Protein AF-A0A7X1FSA9-F1 (afdb_monomer_lite)

Organism: NCBI:txid1778672

Structure (mmCIF, N/CA/C/O backbone):
data_AF-A0A7X1FSA9-F1
#
_entry.id   AF-A0A7X1FSA9-F1
#
loop_
_atom_site.group_PDB
_atom_site.id
_atom_site.type_symbol
_atom_site.label_atom_id
_atom_site.label_alt_id
_atom_site.label_comp_id
_atom_site.label_asym_id
_atom_site.label_entity_id
_atom_site.label_seq_id
_atom_site.pdbx_PDB_ins_code
_atom_site.Cartn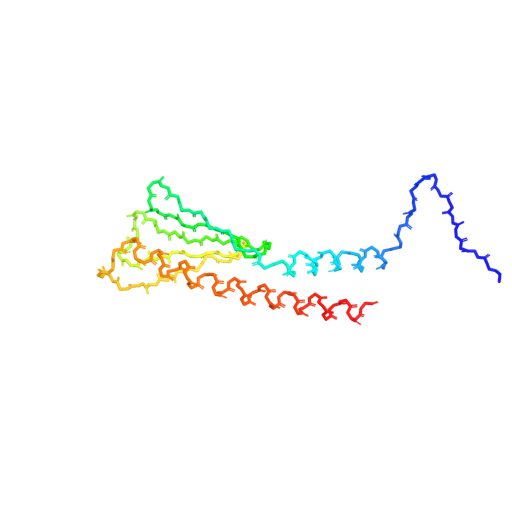_x
_atom_site.Cartn_y
_atom_site.Cartn_z
_atom_site.occupancy
_atom_site.B_iso_or_equiv
_atom_site.auth_seq_id
_atom_site.auth_comp_id
_atom_site.auth_asym_id
_atom_site.auth_atom_id
_atom_site.pdbx_PDB_model_num
ATOM 1 N N . MET A 1 1 ? 23.232 2.864 -48.837 1.00 37.59 1 MET A N 1
ATOM 2 C CA . MET A 1 1 ? 22.463 4.092 -49.140 1.00 37.59 1 MET A CA 1
ATOM 3 C C . MET A 1 1 ? 20.995 3.697 -49.153 1.00 37.59 1 MET A C 1
ATOM 5 O O . MET A 1 1 ? 20.600 2.940 -50.017 1.00 37.59 1 MET A O 1
ATOM 9 N N . SER A 1 2 ? 20.315 3.834 -48.019 1.00 49.38 2 SER A N 1
ATOM 10 C CA . SER A 1 2 ? 19.546 5.020 -47.609 1.00 49.38 2 SER A CA 1
ATOM 11 C C . SER A 1 2 ? 18.087 4.878 -48.035 1.00 49.38 2 SER A C 1
ATOM 13 O O . SER A 1 2 ? 17.764 5.081 -49.197 1.00 49.38 2 SER A O 1
ATOM 15 N N . ASN A 1 3 ? 17.229 4.540 -47.073 1.00 42.72 3 ASN A N 1
ATOM 16 C CA . ASN A 1 3 ? 15.869 5.066 -47.024 1.00 42.72 3 ASN A CA 1
ATOM 17 C C . ASN A 1 3 ? 15.399 5.091 -45.562 1.00 42.72 3 ASN A C 1
ATOM 19 O O . ASN A 1 3 ? 14.587 4.292 -45.109 1.00 42.72 3 ASN A O 1
ATOM 23 N N . LEU A 1 4 ? 16.021 5.997 -44.805 1.00 51.66 4 LEU A N 1
ATOM 24 C CA . LEU A 1 4 ? 15.505 6.514 -43.543 1.00 51.66 4 LEU A CA 1
ATOM 25 C C . LEU A 1 4 ? 14.792 7.832 -43.879 1.00 51.66 4 LEU A C 1
ATOM 27 O O . LEU A 1 4 ? 15.379 8.647 -44.582 1.00 51.66 4 LEU A O 1
ATOM 31 N N . MET A 1 5 ? 13.601 8.049 -43.315 1.00 47.84 5 MET A N 1
ATOM 32 C CA . MET A 1 5 ? 12.735 9.242 -43.419 1.00 47.84 5 MET A CA 1
ATOM 33 C C . MET A 1 5 ? 11.699 9.234 -44.549 1.00 47.84 5 MET A C 1
ATOM 35 O O . MET A 1 5 ? 11.889 9.847 -45.594 1.00 47.84 5 MET A O 1
ATOM 39 N N . ASN A 1 6 ? 10.513 8.712 -44.230 1.00 46.03 6 ASN A N 1
ATOM 40 C CA . ASN A 1 6 ? 9.287 9.345 -44.703 1.00 46.03 6 ASN A CA 1
ATOM 41 C C . ASN A 1 6 ? 8.937 10.475 -43.726 1.00 46.03 6 ASN A C 1
ATOM 43 O O . ASN A 1 6 ? 8.582 10.240 -42.575 1.00 46.03 6 ASN A O 1
ATOM 47 N N . LYS A 1 7 ? 9.116 11.719 -44.181 1.00 45.88 7 LYS A N 1
ATOM 48 C CA . LYS A 1 7 ? 8.544 12.910 -43.547 1.00 45.88 7 LYS A CA 1
ATOM 49 C C . LYS A 1 7 ? 7.074 12.969 -43.951 1.00 45.88 7 LYS A C 1
ATOM 51 O O . LYS A 1 7 ? 6.778 13.356 -45.076 1.00 45.88 7 LYS A O 1
ATOM 56 N N . VAL A 1 8 ? 6.185 12.594 -43.040 1.00 50.34 8 VAL A N 1
ATOM 57 C CA . VAL A 1 8 ? 4.787 13.030 -43.076 1.00 50.34 8 VAL A CA 1
ATOM 58 C C . VAL A 1 8 ? 4.683 14.196 -42.094 1.00 50.34 8 VAL A C 1
ATOM 60 O O . VAL A 1 8 ? 5.219 14.136 -40.990 1.00 50.34 8 VAL A O 1
ATOM 63 N N . ASP A 1 9 ? 4.126 15.298 -42.576 1.00 49.47 9 ASP A N 1
ATOM 64 C CA . ASP A 1 9 ? 3.928 16.601 -41.939 1.00 49.47 9 ASP A CA 1
ATOM 65 C C . ASP A 1 9 ? 4.042 16.652 -40.402 1.00 49.47 9 ASP A C 1
ATOM 67 O O . ASP A 1 9 ? 3.151 16.242 -39.664 1.00 49.47 9 ASP A O 1
ATOM 71 N N . GLY A 1 10 ? 5.150 17.224 -39.914 1.00 50.34 10 GLY A N 1
ATOM 72 C CA . GLY A 1 10 ? 5.282 17.795 -38.564 1.00 50.34 10 GLY A CA 1
ATOM 73 C C . GLY A 1 10 ? 5.285 16.839 -37.365 1.00 50.34 10 GLY A C 1
ATOM 74 O O . GLY A 1 10 ? 5.751 17.234 -36.298 1.00 50.34 10 GLY A O 1
ATOM 75 N N . VAL A 1 11 ? 4.847 15.590 -37.518 1.00 53.53 11 VAL A N 1
ATOM 76 C CA . VAL A 1 11 ? 4.822 14.587 -36.450 1.00 53.53 11 VAL A CA 1
ATOM 77 C C . VAL A 1 11 ? 5.847 13.512 -36.785 1.00 53.53 11 VAL A C 1
ATOM 79 O O . VAL A 1 11 ? 5.675 12.724 -37.709 1.00 53.53 11 VAL A O 1
ATOM 82 N N . ARG A 1 12 ? 6.961 13.483 -36.042 1.00 60.53 12 ARG A N 1
ATOM 83 C CA . ARG A 1 12 ? 7.893 12.351 -36.105 1.00 60.53 12 ARG A CA 1
ATOM 84 C C . ARG A 1 12 ? 7.173 11.127 -35.555 1.00 60.53 12 ARG A C 1
ATOM 86 O O . ARG A 1 12 ? 6.989 11.018 -34.346 1.00 60.53 12 ARG A O 1
ATOM 93 N N . GLU A 1 13 ? 6.776 10.227 -36.443 1.00 61.66 13 GLU A N 1
ATOM 94 C CA . GLU A 1 13 ? 6.256 8.920 -36.069 1.00 61.66 13 GLU A CA 1
ATOM 95 C C . GLU A 1 13 ? 7.379 8.146 -35.368 1.00 61.66 13 GLU A C 1
ATOM 97 O O . GLU A 1 13 ? 8.423 7.835 -35.948 1.00 61.66 13 GLU A O 1
ATOM 102 N N . VAL A 1 14 ? 7.214 7.938 -34.066 1.00 68.81 14 VAL A N 1
ATOM 103 C CA . VAL A 1 14 ? 8.136 7.140 -33.264 1.00 68.81 14 VAL A CA 1
ATOM 104 C C . VAL A 1 14 ? 7.860 5.680 -33.605 1.00 68.81 14 VAL A C 1
ATOM 106 O O . VAL A 1 14 ? 6.702 5.263 -33.581 1.00 68.81 14 VAL A O 1
ATOM 109 N N . SER A 1 15 ? 8.896 4.898 -33.934 1.00 82.25 15 SER A N 1
ATOM 110 C CA . SER A 1 15 ? 8.689 3.474 -34.217 1.00 82.25 15 SER A CA 1
ATOM 111 C C . SER A 1 15 ? 8.016 2.792 -33.014 1.00 82.25 15 SER A C 1
ATOM 113 O O . SER A 1 15 ? 8.279 3.185 -31.872 1.00 82.25 15 SER A O 1
ATOM 115 N N . PRO A 1 16 ? 7.170 1.767 -33.224 1.00 82.12 16 PRO A N 1
ATOM 116 C CA . PRO A 1 16 ? 6.488 1.079 -32.127 1.00 82.12 16 PRO A CA 1
ATOM 117 C C . PRO A 1 16 ? 7.441 0.588 -31.028 1.00 82.12 16 PRO A C 1
ATOM 119 O O . PRO A 1 16 ? 7.123 0.689 -29.846 1.00 82.12 16 PRO A O 1
ATOM 122 N N . GLU A 1 17 ? 8.639 0.141 -31.413 1.00 82.31 17 GLU A N 1
ATOM 123 C CA . GLU A 1 17 ? 9.711 -0.278 -30.502 1.00 82.31 17 GLU A CA 1
ATOM 124 C C . GLU A 1 17 ? 10.210 0.875 -29.619 1.00 82.31 17 GLU A C 1
ATOM 126 O O . GLU A 1 17 ? 10.300 0.737 -28.400 1.00 82.31 17 GLU A O 1
ATOM 131 N N . VAL A 1 18 ? 10.486 2.043 -30.209 1.00 82.94 18 VAL A N 1
ATOM 132 C CA . VAL A 1 18 ? 10.912 3.226 -29.448 1.00 82.94 18 VAL A CA 1
ATOM 133 C C . VAL A 1 18 ? 9.761 3.738 -28.574 1.00 82.94 18 VAL A C 1
ATOM 135 O O . VAL A 1 18 ? 9.988 4.120 -27.429 1.00 82.94 18 VAL A O 1
ATOM 138 N N . GLY A 1 19 ? 8.518 3.678 -29.060 1.00 83.75 19 GLY A N 1
ATOM 139 C CA . GLY A 1 19 ? 7.328 4.018 -28.280 1.00 83.75 19 GLY A CA 1
ATOM 140 C C . GLY A 1 19 ? 7.140 3.112 -27.058 1.00 83.75 19 GLY A C 1
ATOM 141 O O . GLY A 1 19 ? 6.832 3.606 -25.976 1.00 83.75 19 GLY A O 1
ATOM 142 N N . ALA A 1 20 ? 7.372 1.805 -27.200 1.00 84.38 20 ALA A N 1
ATOM 143 C CA . ALA A 1 20 ? 7.319 0.851 -26.095 1.00 84.38 20 ALA A CA 1
ATOM 144 C C . ALA A 1 20 ? 8.410 1.123 -25.047 1.00 84.38 20 ALA A C 1
ATOM 146 O O . ALA A 1 20 ? 8.101 1.203 -23.859 1.00 84.38 20 ALA A O 1
ATOM 147 N N . LYS A 1 21 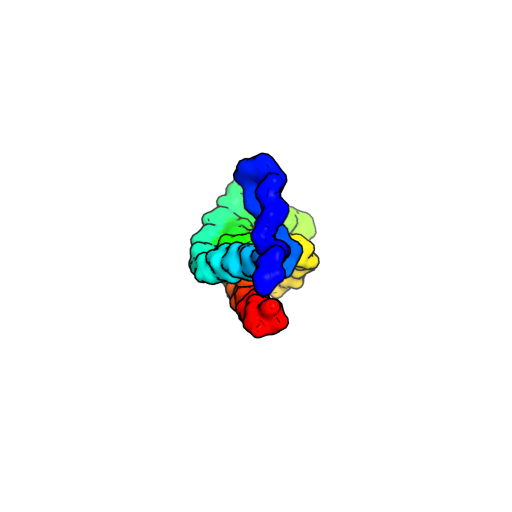? 9.659 1.366 -25.470 1.00 87.56 21 LYS A N 1
ATOM 148 C CA . LYS A 1 21 ? 10.750 1.722 -24.543 1.00 87.56 21 LYS A CA 1
ATOM 149 C C . LYS A 1 21 ? 10.470 3.019 -23.787 1.00 87.56 21 LYS A C 1
ATOM 151 O O . LYS A 1 21 ? 10.676 3.075 -22.579 1.00 87.56 21 LYS A O 1
ATOM 156 N N . LEU A 1 22 ? 9.957 4.046 -24.469 1.00 87.69 22 LEU A N 1
ATOM 157 C CA . LEU A 1 22 ? 9.606 5.319 -23.830 1.00 87.69 22 LEU A CA 1
ATOM 158 C C . LEU A 1 22 ? 8.513 5.159 -22.765 1.00 87.69 22 LEU A C 1
ATOM 160 O O . LEU A 1 22 ? 8.573 5.837 -21.742 1.00 87.69 22 LEU A O 1
ATOM 164 N N . LYS A 1 23 ? 7.550 4.248 -22.966 1.00 87.38 23 LYS A N 1
ATOM 165 C CA . LYS A 1 23 ? 6.542 3.927 -21.942 1.00 87.38 23 LYS A CA 1
ATOM 166 C C . LYS A 1 23 ? 7.176 3.316 -20.693 1.00 87.38 23 LYS A C 1
ATOM 168 O O . LYS A 1 23 ? 6.890 3.792 -19.601 1.00 87.38 23 LYS A O 1
ATOM 173 N N . ILE A 1 24 ? 8.069 2.336 -20.856 1.00 86.50 24 ILE A N 1
ATOM 174 C CA . ILE A 1 24 ? 8.757 1.688 -19.725 1.00 86.50 24 ILE A CA 1
ATOM 175 C C . ILE A 1 24 ? 9.619 2.707 -18.961 1.00 86.50 24 ILE A C 1
ATOM 177 O O . ILE A 1 24 ? 9.594 2.747 -17.736 1.00 86.50 24 ILE A O 1
ATOM 181 N N . VAL A 1 25 ? 10.334 3.589 -19.668 1.00 90.50 25 VAL A N 1
ATOM 182 C CA . VAL A 1 25 ? 11.120 4.667 -19.035 1.00 90.50 25 VAL A CA 1
ATOM 183 C C . VAL A 1 25 ? 10.231 5.621 -18.228 1.00 90.50 25 VAL A C 1
ATOM 185 O O . VAL A 1 25 ? 10.611 6.024 -17.129 1.00 90.50 25 VAL A O 1
ATOM 188 N N . GLY A 1 26 ? 9.051 5.973 -18.749 1.00 87.50 26 GLY A N 1
ATOM 189 C CA . GLY A 1 26 ? 8.071 6.782 -18.021 1.00 87.50 26 GLY A CA 1
ATOM 190 C C . GLY A 1 26 ? 7.579 6.097 -16.744 1.00 87.50 26 GLY A C 1
ATOM 191 O O . GLY A 1 26 ? 7.575 6.715 -15.683 1.00 87.50 26 GLY A O 1
ATOM 192 N N . GLU A 1 27 ? 7.250 4.807 -16.831 1.00 88.19 27 GLU A N 1
ATOM 193 C CA . GLU A 1 27 ? 6.825 3.995 -15.687 1.00 88.19 27 GLU A CA 1
ATOM 194 C C . GLU A 1 27 ? 7.908 3.914 -14.600 1.00 88.19 27 GLU A C 1
ATOM 196 O O . GLU A 1 27 ? 7.619 4.146 -13.426 1.00 88.19 27 GLU A O 1
ATOM 201 N N . ILE A 1 28 ? 9.167 3.673 -14.982 1.00 89.62 28 ILE A N 1
ATOM 202 C CA . ILE A 1 28 ? 10.308 3.682 -14.053 1.00 89.62 28 ILE A CA 1
ATOM 203 C C . ILE A 1 28 ? 10.426 5.044 -13.363 1.00 89.62 28 ILE A C 1
ATOM 205 O O . ILE A 1 2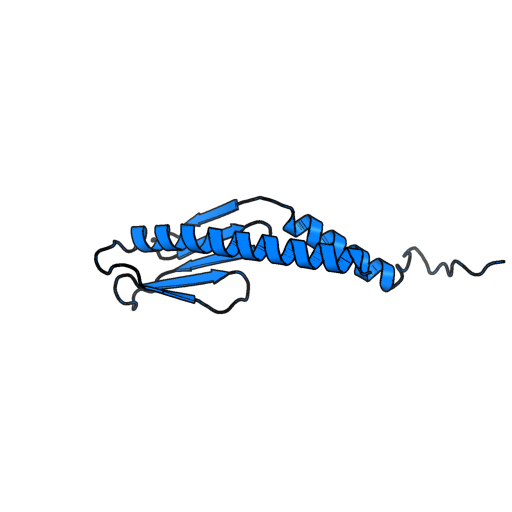8 ? 10.569 5.100 -12.145 1.00 89.62 28 ILE A O 1
ATOM 209 N N . ALA A 1 29 ? 10.346 6.147 -14.113 1.00 87.44 29 ALA A N 1
ATOM 210 C CA . ALA A 1 29 ? 10.466 7.491 -13.548 1.00 87.44 29 ALA A CA 1
ATOM 211 C C . ALA A 1 29 ? 9.351 7.805 -12.536 1.00 87.44 29 ALA A C 1
ATOM 213 O O . ALA A 1 29 ? 9.598 8.450 -11.515 1.00 87.44 29 ALA A O 1
ATOM 214 N N . ASP A 1 30 ? 8.134 7.336 -12.802 1.00 87.00 30 ASP A N 1
ATOM 215 C CA . ASP A 1 30 ? 6.994 7.488 -11.906 1.00 87.00 30 ASP A CA 1
ATOM 216 C C . ASP A 1 30 ? 7.135 6.622 -10.644 1.00 87.00 30 ASP A C 1
ATOM 218 O O . ASP A 1 30 ? 6.950 7.121 -9.529 1.00 87.00 30 ASP A O 1
ATOM 222 N N . LEU A 1 31 ? 7.542 5.358 -10.798 1.00 86.38 31 LEU A N 1
ATOM 223 C CA . LEU A 1 31 ? 7.785 4.434 -9.689 1.00 86.38 31 LEU A CA 1
ATOM 224 C C . LEU A 1 31 ? 9.025 4.805 -8.870 1.00 86.38 31 LEU A C 1
ATOM 226 O O . LEU A 1 31 ? 9.079 4.492 -7.686 1.00 86.38 31 LEU A O 1
ATOM 230 N N . ALA A 1 32 ? 10.011 5.500 -9.430 1.00 85.69 32 ALA A N 1
ATOM 231 C CA . ALA A 1 32 ? 11.207 5.925 -8.704 1.00 85.69 32 ALA A CA 1
ATOM 232 C C . ALA A 1 32 ? 10.934 7.047 -7.681 1.00 85.69 32 ALA A C 1
ATOM 234 O O . ALA A 1 32 ? 11.732 7.232 -6.762 1.00 85.69 32 ALA A O 1
ATOM 235 N N . ARG A 1 33 ? 9.791 7.748 -7.762 1.00 84.06 33 ARG A N 1
ATOM 236 C CA . ARG A 1 33 ? 9.414 8.790 -6.787 1.00 84.06 33 ARG A CA 1
ATOM 237 C C . ARG A 1 33 ? 9.103 8.199 -5.412 1.00 84.06 33 ARG A C 1
ATOM 239 O O . ARG A 1 33 ? 8.290 7.288 -5.299 1.00 84.06 33 ARG A O 1
ATOM 246 N N . ASP A 1 34 ? 9.689 8.762 -4.361 1.00 77.81 34 ASP A N 1
ATOM 247 C CA . ASP A 1 34 ? 9.599 8.301 -2.966 1.00 77.81 34 ASP A CA 1
ATOM 248 C C . ASP A 1 34 ? 8.555 9.047 -2.116 1.00 77.81 34 ASP A C 1
ATOM 250 O O . ASP A 1 34 ? 8.525 8.923 -0.892 1.00 77.81 34 ASP A O 1
ATOM 254 N N . ASN A 1 35 ? 7.657 9.790 -2.759 1.00 83.88 35 ASN A N 1
ATOM 255 C CA . ASN A 1 35 ? 6.645 10.581 -2.069 1.00 83.88 35 ASN A CA 1
ATOM 256 C C . ASN A 1 35 ? 5.660 9.694 -1.287 1.00 83.88 35 ASN A C 1
ATOM 258 O O . ASN A 1 35 ? 5.087 8.752 -1.841 1.00 83.88 35 ASN A O 1
ATOM 262 N N . LEU A 1 36 ? 5.404 10.065 -0.028 1.00 85.50 36 LEU A N 1
ATOM 263 C CA . LEU A 1 36 ? 4.327 9.528 0.804 1.00 85.50 36 LEU A CA 1
ATOM 264 C C . LEU A 1 36 ? 3.319 10.641 1.102 1.00 85.50 36 LEU A C 1
ATOM 266 O O . LEU A 1 36 ? 3.653 11.644 1.732 1.00 85.50 36 LEU A O 1
ATOM 270 N N . ILE A 1 37 ? 2.075 10.450 0.671 1.00 85.94 37 ILE A N 1
ATOM 271 C CA . ILE A 1 37 ? 0.965 11.371 0.947 1.00 85.94 37 ILE A CA 1
ATOM 272 C C . ILE A 1 37 ? -0.055 10.631 1.803 1.00 85.94 37 ILE A C 1
ATOM 274 O O . ILE A 1 37 ? -0.414 9.506 1.476 1.00 85.94 37 ILE A O 1
ATOM 278 N N . VAL A 1 38 ? -0.541 11.261 2.876 1.00 87.38 38 VAL A N 1
ATOM 279 C CA . VAL A 1 38 ? -1.535 10.680 3.790 1.00 87.38 38 VAL A CA 1
ATOM 280 C C . VAL A 1 38 ? -2.696 11.651 3.975 1.00 87.38 38 VAL A C 1
ATOM 282 O O . VAL A 1 38 ? -2.499 12.822 4.295 1.00 87.38 38 VAL A O 1
ATOM 285 N N . HIS A 1 39 ? -3.915 11.147 3.821 1.00 87.62 39 HIS A N 1
ATOM 286 C CA . HIS A 1 39 ? -5.158 11.851 4.087 1.00 87.62 39 HIS A CA 1
ATOM 287 C C . HIS A 1 39 ? -6.023 11.051 5.065 1.00 87.62 39 HIS A C 1
ATOM 289 O O . HIS A 1 39 ? -6.275 9.864 4.869 1.00 87.62 39 HIS A O 1
ATOM 295 N N . VAL A 1 40 ? -6.509 11.718 6.111 1.00 84.25 40 VAL A N 1
ATOM 296 C CA . VAL A 1 40 ? -7.390 11.131 7.129 1.00 84.25 40 VAL A CA 1
ATOM 297 C C . VAL A 1 40 ? -8.786 11.730 6.964 1.00 84.25 40 VAL A C 1
ATOM 299 O O . VAL A 1 40 ? -8.979 12.923 7.213 1.00 84.25 40 VAL A O 1
ATOM 302 N N . GLY A 1 41 ? -9.758 10.911 6.551 1.00 73.19 41 GLY A N 1
ATOM 303 C CA . GLY A 1 41 ? -11.147 11.342 6.386 1.00 73.19 41 GLY A CA 1
ATOM 304 C C . GLY A 1 41 ? -11.820 11.598 7.739 1.00 73.19 41 GLY A C 1
ATOM 305 O O . GLY A 1 41 ? -11.638 10.823 8.678 1.00 73.19 41 GLY A O 1
ATOM 306 N N . LYS A 1 42 ? -12.599 12.683 7.860 1.00 63.25 42 LYS A N 1
ATOM 307 C CA . LYS A 1 42 ? -13.403 12.995 9.059 1.00 63.25 42 LYS A CA 1
ATOM 308 C C . LYS A 1 42 ? -14.899 12.738 8.799 1.00 63.25 42 LYS A C 1
ATOM 310 O O . LYS A 1 42 ? -15.397 13.227 7.787 1.00 63.25 42 LYS A O 1
ATOM 315 N N . PRO A 1 43 ? -15.640 12.074 9.716 1.00 62.56 43 PRO A N 1
ATOM 316 C CA . PRO A 1 43 ? -15.153 11.388 10.922 1.00 62.56 43 PRO A CA 1
ATOM 317 C C . PRO A 1 43 ? -14.263 10.183 10.572 1.00 62.56 43 PRO A C 1
ATOM 319 O O . PRO A 1 43 ? -14.406 9.620 9.490 1.00 62.56 43 PRO A O 1
ATOM 322 N N . VAL A 1 44 ? -13.355 9.804 11.484 1.00 67.69 44 VAL A N 1
ATOM 323 C CA . VAL A 1 44 ? -12.334 8.764 11.255 1.00 67.69 44 VAL A CA 1
ATOM 324 C C . VAL A 1 44 ? -13.004 7.420 10.958 1.00 67.69 44 VAL A C 1
ATOM 326 O O . VAL A 1 44 ? -13.471 6.709 11.847 1.00 67.69 44 VAL A O 1
ATOM 329 N N . GLY A 1 45 ? -13.099 7.109 9.669 1.00 82.00 45 GLY A N 1
ATOM 330 C CA . GLY A 1 45 ? -13.573 5.829 9.147 1.00 82.00 45 GLY A CA 1
ATOM 331 C C . GLY A 1 45 ? -12.755 5.320 7.968 1.00 82.00 45 GLY A C 1
ATOM 332 O O . GLY A 1 45 ? -12.889 4.158 7.603 1.00 82.00 45 GLY A O 1
ATOM 333 N N . SER A 1 46 ? -11.880 6.164 7.418 1.00 91.88 46 SER A N 1
ATOM 334 C CA . SER A 1 46 ? -10.959 5.804 6.350 1.00 91.88 46 SER A CA 1
ATOM 335 C C . SER A 1 46 ? -9.694 6.659 6.398 1.00 91.88 46 SER A C 1
ATOM 337 O O . SER A 1 46 ? -9.761 7.865 6.656 1.00 91.88 46 SER A O 1
ATOM 339 N N . ILE A 1 47 ? -8.559 6.049 6.078 1.00 94.62 47 ILE A N 1
ATOM 340 C CA . ILE A 1 47 ? -7.288 6.724 5.821 1.00 94.62 47 ILE A CA 1
ATOM 341 C C . ILE A 1 47 ? -6.849 6.323 4.416 1.00 94.62 47 ILE A C 1
ATOM 343 O O . ILE A 1 47 ? -6.871 5.147 4.069 1.00 94.62 47 ILE A O 1
ATOM 347 N N . THR A 1 48 ? -6.476 7.295 3.600 1.00 95.31 48 THR A N 1
ATOM 348 C CA . THR A 1 48 ? -6.045 7.084 2.215 1.00 95.31 48 THR A CA 1
ATOM 349 C C . THR A 1 48 ? -4.696 7.724 1.989 1.00 95.31 48 THR A C 1
ATOM 351 O O . THR A 1 48 ? -4.333 8.672 2.686 1.00 95.31 48 THR A O 1
ATOM 354 N N . GLY A 1 49 ? -3.993 7.303 0.954 1.00 94.38 49 GLY A N 1
ATOM 355 C CA . GLY A 1 49 ? -2.754 7.954 0.595 1.00 94.38 49 GLY A CA 1
ATOM 356 C C . GLY A 1 49 ? -2.141 7.440 -0.686 1.00 94.38 49 GLY A C 1
ATOM 357 O O . GLY A 1 49 ? -2.765 6.698 -1.440 1.00 94.38 49 GLY A O 1
ATOM 358 N N . TRP A 1 50 ? -0.911 7.884 -0.912 1.00 94.31 50 TRP A N 1
ATOM 359 C CA . TRP A 1 50 ? -0.104 7.489 -2.056 1.00 94.31 50 TRP A CA 1
ATOM 360 C C . TRP A 1 50 ? 1.299 7.101 -1.607 1.00 94.31 50 TRP A C 1
ATOM 362 O O . TRP A 1 50 ? 1.865 7.769 -0.741 1.00 94.31 50 TRP A O 1
ATOM 372 N N . VAL A 1 51 ? 1.854 6.050 -2.210 1.00 92.06 51 VAL A N 1
ATOM 373 C CA . VAL A 1 51 ? 3.283 5.706 -2.171 1.00 92.06 51 VAL A CA 1
ATOM 374 C C . VAL A 1 51 ? 3.791 5.735 -3.610 1.00 92.06 51 VAL A C 1
ATOM 376 O O . VAL A 1 51 ? 3.472 4.850 -4.404 1.00 92.06 51 VAL A O 1
ATOM 379 N N . GLY A 1 52 ? 4.550 6.769 -3.976 1.00 88.38 52 GLY A N 1
ATOM 380 C CA . GLY A 1 52 ? 4.850 7.036 -5.385 1.00 88.38 52 GLY A CA 1
ATOM 381 C C . GLY A 1 52 ? 3.555 7.259 -6.177 1.00 88.38 52 GLY A C 1
ATOM 382 O O . GLY A 1 52 ? 2.798 8.179 -5.869 1.00 88.38 52 GLY A O 1
ATOM 383 N N . THR A 1 53 ? 3.289 6.411 -7.174 1.00 90.12 53 THR A N 1
ATOM 384 C CA . THR A 1 53 ? 2.038 6.405 -7.957 1.00 90.12 53 THR A CA 1
ATOM 385 C C . THR A 1 53 ? 1.014 5.371 -7.498 1.00 90.12 53 THR A C 1
ATOM 387 O O . THR A 1 53 ? -0.026 5.248 -8.137 1.00 90.12 53 THR A O 1
ATOM 390 N N . LEU A 1 54 ? 1.271 4.645 -6.406 1.00 93.25 54 LEU A N 1
ATOM 391 C CA . LEU A 1 54 ? 0.333 3.653 -5.883 1.00 93.25 54 LEU A CA 1
ATOM 392 C C . LEU A 1 54 ? -0.639 4.306 -4.910 1.00 93.25 54 LEU A C 1
ATOM 394 O O . LEU A 1 54 ? -0.210 4.834 -3.879 1.00 93.25 54 LEU A O 1
ATOM 398 N N . PHE A 1 55 ? -1.931 4.243 -5.209 1.00 94.56 55 PHE A N 1
ATOM 399 C CA . PHE A 1 55 ? -2.975 4.653 -4.281 1.00 94.56 55 PHE A CA 1
ATOM 400 C C . PHE A 1 55 ? -3.181 3.567 -3.230 1.00 94.56 55 PHE A C 1
ATOM 402 O O . PHE A 1 55 ? -3.164 2.380 -3.539 1.00 94.56 55 PHE A O 1
ATOM 409 N N . TRP A 1 56 ? -3.437 3.947 -1.986 1.00 96.00 56 TRP A N 1
ATOM 410 C CA . TRP A 1 56 ? -3.852 3.002 -0.958 1.00 96.00 56 TRP A CA 1
ATOM 411 C C . TRP A 1 56 ? -4.962 3.576 -0.092 1.00 96.00 56 TRP A C 1
ATOM 413 O O . TRP A 1 56 ? -5.113 4.790 0.073 1.00 96.00 56 TRP A O 1
ATOM 423 N N . GLN A 1 57 ? -5.740 2.674 0.490 1.00 96.06 57 GLN A N 1
ATOM 424 C CA . GLN A 1 57 ? -6.835 3.002 1.384 1.00 96.06 57 GLN A CA 1
ATOM 425 C C . GLN A 1 57 ? -6.957 1.942 2.469 1.00 96.06 57 GLN A C 1
ATOM 427 O O . GLN A 1 57 ? -6.903 0.750 2.185 1.00 96.06 57 GLN A O 1
ATOM 432 N N . VAL A 1 58 ? -7.186 2.388 3.699 1.00 96.12 58 VAL A N 1
ATOM 433 C CA . VAL A 1 58 ? -7.702 1.565 4.791 1.00 96.12 58 VAL A CA 1
ATOM 434 C C . VAL A 1 58 ? -9.002 2.161 5.292 1.00 96.12 58 VAL A C 1
ATOM 436 O O . VAL A 1 58 ? -9.149 3.384 5.356 1.00 96.12 58 VAL A O 1
ATOM 439 N N . TRP A 1 59 ? -9.964 1.317 5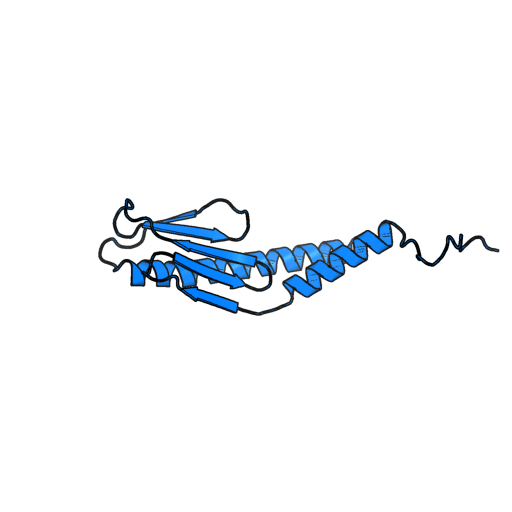.632 1.00 95.12 59 TRP A N 1
ATOM 440 C CA . TRP A 1 59 ? -11.253 1.757 6.145 1.00 95.12 59 TRP A CA 1
ATOM 441 C C . TRP A 1 59 ? -11.862 0.707 7.061 1.00 95.12 59 TRP A C 1
ATOM 443 O O . TRP A 1 59 ? -11.466 -0.450 7.070 1.00 95.12 59 TRP A O 1
ATOM 453 N N . SER A 1 60 ? -12.819 1.132 7.865 1.00 92.81 60 SER A N 1
ATOM 454 C CA . SER A 1 60 ? -13.652 0.245 8.669 1.00 92.81 60 SER A CA 1
ATOM 455 C C . SER A 1 60 ? -15.080 0.715 8.470 1.00 92.81 60 SER A C 1
ATOM 457 O O . SER A 1 60 ? -15.336 1.919 8.523 1.00 92.81 60 SER A O 1
ATOM 459 N N . ASP A 1 61 ? -16.006 -0.194 8.230 1.00 88.25 61 ASP A N 1
ATOM 460 C CA . ASP A 1 61 ? -17.418 0.118 8.101 1.00 88.25 61 ASP A CA 1
ATOM 461 C C . ASP A 1 61 ? -18.099 0.138 9.473 1.00 88.25 61 ASP A C 1
ATOM 463 O O . ASP A 1 61 ? -17.626 -0.418 10.461 1.00 88.25 61 ASP A O 1
ATOM 467 N N . ARG A 1 62 ? -19.237 0.834 9.578 1.00 81.56 62 ARG A N 1
ATOM 468 C CA . ARG A 1 62 ? -19.976 0.911 10.855 1.00 81.56 62 ARG A CA 1
ATOM 469 C C . ARG A 1 62 ? -20.581 -0.430 11.276 1.00 81.56 62 ARG A C 1
ATOM 471 O O . ARG A 1 62 ? -20.874 -0.604 12.452 1.00 81.56 62 ARG A O 1
ATOM 478 N N . SER A 1 63 ? -20.840 -1.307 10.310 1.00 83.75 63 SER A N 1
ATOM 479 C CA . SER A 1 63 ? -21.392 -2.648 10.514 1.00 83.75 63 SER A CA 1
ATOM 480 C C . SER A 1 63 ? -20.337 -3.686 10.879 1.00 83.75 63 SER A C 1
ATOM 482 O O . SER A 1 63 ? -20.701 -4.812 11.211 1.00 83.75 63 SER A O 1
ATOM 484 N N . ASP A 1 64 ? -19.058 -3.332 10.787 1.00 85.56 64 ASP A N 1
ATOM 485 C CA . ASP A 1 64 ? -17.975 -4.264 11.042 1.00 85.56 64 ASP A CA 1
ATOM 486 C C . ASP A 1 64 ? -17.904 -4.656 12.515 1.00 85.56 64 ASP A C 1
ATOM 488 O O . ASP A 1 64 ? -18.223 -3.881 13.423 1.00 85.56 64 ASP A O 1
ATOM 492 N N . ALA A 1 65 ? -17.432 -5.879 12.755 1.00 82.19 65 ALA A N 1
ATOM 493 C CA . ALA A 1 65 ? -17.058 -6.290 14.095 1.00 82.19 65 ALA A CA 1
ATOM 494 C C . ALA A 1 65 ? -15.893 -5.426 14.611 1.00 82.19 65 ALA A C 1
ATOM 496 O O . ALA A 1 65 ? -15.050 -4.951 13.846 1.00 82.19 65 ALA A O 1
ATOM 497 N N . ALA A 1 66 ? -15.825 -5.243 15.931 1.00 85.81 66 ALA A N 1
ATOM 498 C CA . ALA A 1 66 ? -14.728 -4.513 16.557 1.00 85.81 66 ALA A CA 1
ATOM 499 C C . ALA A 1 66 ? -13.365 -5.096 16.133 1.00 85.81 66 ALA A C 1
ATOM 501 O O . ALA A 1 66 ? -13.160 -6.311 16.151 1.00 85.81 66 ALA A O 1
ATOM 502 N N . GLY A 1 67 ? -12.445 -4.217 15.733 1.00 88.19 67 GLY A N 1
ATOM 503 C CA . GLY A 1 67 ? -11.108 -4.597 15.275 1.00 88.19 67 GLY A CA 1
ATOM 504 C C . GLY A 1 67 ? -11.013 -5.039 13.809 1.00 88.19 67 GLY A C 1
ATOM 505 O O . GLY A 1 67 ? -9.902 -5.281 13.349 1.00 88.19 67 GLY A O 1
ATOM 506 N N . VAL A 1 68 ? -12.110 -5.119 13.051 1.00 94.19 68 VAL A N 1
ATOM 507 C CA . VAL A 1 68 ? -12.040 -5.383 11.603 1.00 94.19 68 VAL A CA 1
ATOM 508 C C . VAL A 1 68 ? -11.676 -4.101 10.855 1.00 94.19 68 VAL A C 1
ATOM 510 O O . VAL A 1 68 ? -12.281 -3.046 11.057 1.00 94.19 68 VAL A O 1
ATOM 513 N N . VAL A 1 69 ? -10.668 -4.199 9.989 1.00 95.94 69 VAL A N 1
ATOM 514 C CA . VAL A 1 69 ? -10.234 -3.124 9.096 1.00 95.94 69 VAL A CA 1
ATOM 515 C C . VAL A 1 69 ? -9.988 -3.696 7.708 1.00 95.94 69 VAL A C 1
ATOM 517 O O . VAL A 1 69 ? -9.332 -4.722 7.544 1.00 95.94 69 VAL A O 1
ATOM 520 N N . HIS A 1 70 ? -10.491 -3.005 6.703 1.00 96.75 70 HIS A N 1
ATOM 521 C CA . HIS A 1 70 ? -10.261 -3.291 5.303 1.00 96.75 70 HIS A CA 1
ATOM 522 C C . HIS A 1 70 ? -9.084 -2.476 4.771 1.00 96.75 70 HIS A C 1
ATOM 524 O O . HIS A 1 70 ? -8.846 -1.351 5.215 1.00 96.75 70 HIS A O 1
ATOM 530 N N . ALA A 1 71 ? -8.373 -3.027 3.793 1.00 97.38 71 ALA A N 1
ATOM 531 C CA . ALA A 1 71 ? -7.267 -2.372 3.111 1.00 97.38 71 ALA A CA 1
ATOM 532 C C . ALA A 1 71 ? -7.308 -2.647 1.605 1.00 97.38 71 ALA A C 1
ATOM 534 O O . ALA A 1 71 ? -7.772 -3.696 1.166 1.00 97.38 71 ALA A O 1
ATOM 535 N N . ARG A 1 72 ? -6.807 -1.716 0.798 1.00 97.19 72 ARG A N 1
ATOM 536 C CA . ARG A 1 72 ? -6.634 -1.877 -0.649 1.00 97.19 72 ARG A CA 1
ATOM 537 C C . ARG A 1 72 ? -5.440 -1.056 -1.119 1.00 97.19 72 ARG A C 1
ATOM 539 O O . ARG A 1 72 ? -5.213 0.044 -0.615 1.00 97.19 72 ARG A O 1
ATOM 546 N N . ILE A 1 73 ? -4.728 -1.581 -2.112 1.00 96.62 73 ILE A N 1
ATOM 547 C CA . ILE A 1 73 ? -3.673 -0.882 -2.850 1.00 96.62 73 ILE A CA 1
ATOM 548 C C . ILE A 1 73 ? -4.041 -0.936 -4.341 1.00 96.62 73 ILE A C 1
ATOM 550 O O . ILE A 1 73 ? -4.319 -2.014 -4.866 1.00 96.62 73 ILE A O 1
ATOM 554 N N . ASP A 1 74 ? -4.071 0.221 -5.001 1.00 93.50 74 ASP A N 1
ATOM 555 C CA . ASP A 1 74 ? -4.546 0.442 -6.372 1.00 93.50 74 ASP A CA 1
ATOM 556 C C . ASP A 1 74 ? -5.894 -0.252 -6.662 1.00 93.50 74 ASP A C 1
ATOM 558 O O . ASP A 1 74 ? -6.842 -0.177 -5.880 1.00 93.50 74 ASP A O 1
ATOM 562 N N . GLU A 1 75 ? -5.974 -0.937 -7.803 1.00 89.62 75 GLU A N 1
ATOM 563 C CA . GLU A 1 75 ? -7.094 -1.740 -8.288 1.00 89.62 75 GLU A CA 1
ATOM 564 C C . GLU A 1 75 ? -7.047 -3.180 -7.745 1.00 89.62 75 GLU A C 1
ATOM 566 O O . GLU A 1 75 ? -7.743 -4.062 -8.245 1.00 89.62 75 GLU A O 1
ATOM 571 N N . GLY A 1 76 ? -6.215 -3.436 -6.730 1.00 91.81 76 GLY A N 1
ATOM 572 C CA . GLY A 1 76 ? -6.094 -4.741 -6.096 1.00 91.81 76 GLY A CA 1
ATOM 573 C C . GLY A 1 76 ? -7.351 -5.170 -5.335 1.00 91.81 76 GLY A C 1
ATOM 574 O O . GLY A 1 76 ? -8.254 -4.381 -5.019 1.00 91.81 76 GLY A O 1
ATOM 575 N N . GLU A 1 77 ? -7.394 -6.457 -4.997 1.00 94.06 77 GLU A N 1
ATOM 576 C CA . GLU A 1 77 ? -8.451 -7.001 -4.150 1.00 94.06 77 GLU A CA 1
ATOM 577 C C . GLU A 1 77 ? -8.438 -6.348 -2.764 1.00 94.06 77 GLU A C 1
ATOM 579 O O . GLU A 1 77 ? -7.393 -5.973 -2.227 1.00 94.06 77 GLU A O 1
ATOM 584 N N . ALA A 1 78 ? -9.631 -6.180 -2.191 1.00 94.56 78 ALA A N 1
ATOM 585 C CA . ALA A 1 78 ? -9.745 -5.675 -0.833 1.00 94.56 78 ALA A CA 1
ATOM 586 C C . ALA A 1 78 ? -9.288 -6.761 0.147 1.00 94.56 78 ALA A C 1
ATOM 588 O O . ALA A 1 78 ? -9.794 -7.882 0.134 1.00 94.56 78 ALA A O 1
ATOM 589 N N . MET A 1 79 ? -8.353 -6.404 1.013 1.00 96.69 79 MET A N 1
ATOM 590 C CA . MET A 1 79 ? -7.855 -7.240 2.094 1.00 96.69 79 MET A CA 1
ATOM 591 C C . MET A 1 79 ? -8.658 -6.955 3.361 1.00 96.69 79 MET A C 1
ATOM 593 O O . MET A 1 79 ? -9.037 -5.812 3.615 1.00 96.69 79 MET A O 1
ATOM 597 N N . VAL A 1 80 ? -8.902 -7.988 4.165 1.00 96.62 80 VAL A N 1
ATOM 598 C CA . VAL A 1 80 ? -9.575 -7.867 5.464 1.00 96.62 80 VAL A CA 1
ATOM 599 C C . VAL A 1 80 ? -8.592 -8.256 6.553 1.00 96.62 80 VAL A C 1
ATOM 601 O O . VAL A 1 80 ? -8.031 -9.353 6.530 1.00 96.62 80 VAL A O 1
ATOM 604 N N . TRP A 1 81 ? -8.387 -7.363 7.513 1.00 96.75 81 TRP A N 1
ATOM 605 C CA . TRP A 1 81 ? -7.496 -7.568 8.644 1.00 96.75 81 TRP A CA 1
ATOM 606 C C . TRP A 1 81 ? -8.272 -7.532 9.949 1.00 96.75 81 TRP A C 1
ATOM 608 O O . TRP A 1 81 ? -9.097 -6.651 10.185 1.00 96.75 81 TRP A O 1
ATOM 618 N N . GLN A 1 82 ? -7.963 -8.498 10.809 1.00 96.25 82 GLN A N 1
ATOM 619 C CA . GLN A 1 82 ? -8.504 -8.577 12.153 1.00 96.25 82 GLN A CA 1
ATOM 620 C C . GLN A 1 82 ? -7.450 -8.097 13.150 1.00 96.25 82 GLN A C 1
ATOM 622 O O . GLN A 1 82 ? -6.382 -8.695 13.277 1.00 96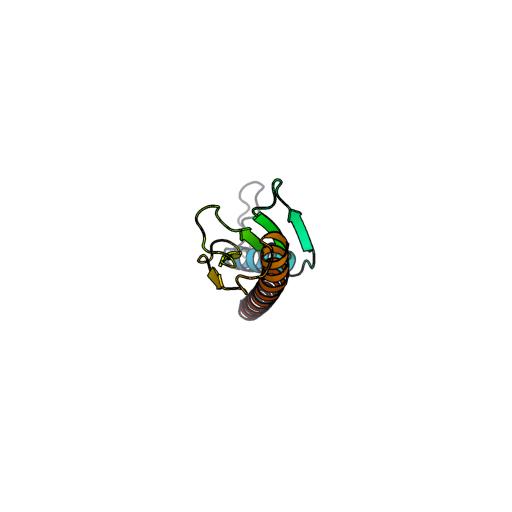.25 82 GLN A O 1
ATOM 627 N N . PHE A 1 83 ? -7.781 -7.036 13.872 1.00 94.38 83 PHE A N 1
ATOM 628 C CA . PHE A 1 83 ? -7.039 -6.533 15.021 1.00 94.38 83 PHE A CA 1
ATOM 629 C C . PHE A 1 83 ? -7.733 -6.943 16.325 1.00 94.38 83 PHE A C 1
ATOM 631 O O . PHE A 1 83 ? -8.837 -7.497 16.318 1.00 94.38 83 PHE A O 1
ATOM 638 N N . ASP A 1 84 ? -7.074 -6.675 17.453 1.00 92.12 84 ASP A N 1
ATOM 639 C CA . ASP A 1 84 ? -7.648 -6.882 18.782 1.00 92.12 84 ASP A CA 1
ATOM 640 C C . ASP A 1 84 ? -8.961 -6.088 18.929 1.00 92.12 84 ASP A C 1
ATOM 642 O O . ASP A 1 84 ? -9.013 -4.889 18.646 1.00 92.12 84 ASP A O 1
ATOM 646 N N . ALA A 1 85 ? -10.020 -6.759 19.386 1.00 86.88 85 ALA A N 1
ATOM 647 C CA . ALA A 1 85 ? -11.333 -6.160 19.605 1.00 86.88 85 ALA A CA 1
ATOM 648 C C . ALA A 1 85 ? -11.332 -5.085 20.711 1.00 86.88 85 ALA A C 1
ATOM 650 O O . ALA A 1 85 ? -12.243 -4.260 20.760 1.0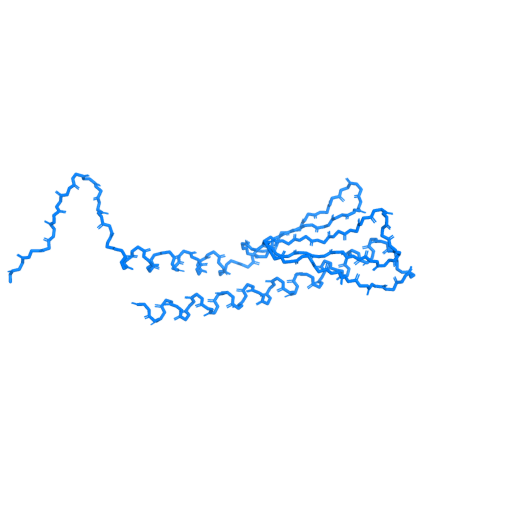0 86.88 85 ALA A O 1
ATOM 651 N N . GLY A 1 86 ? -10.326 -5.087 21.592 1.00 88.94 86 GLY A N 1
ATOM 652 C CA . GLY A 1 86 ? -10.111 -4.066 22.615 1.00 88.94 86 GLY A CA 1
ATOM 653 C C . GLY A 1 86 ? -9.469 -2.775 22.094 1.00 88.94 86 GLY A C 1
ATOM 654 O O . GLY A 1 86 ? -9.461 -1.774 22.814 1.00 88.94 86 GLY A O 1
ATOM 655 N N . LEU A 1 87 ? -8.939 -2.759 20.864 1.00 89.81 87 LEU A N 1
ATOM 656 C CA . LEU A 1 87 ? -8.397 -1.541 20.262 1.00 89.81 87 LEU A CA 1
ATOM 657 C C . LEU A 1 87 ? -9.518 -0.586 19.854 1.00 89.81 87 LEU A C 1
ATOM 659 O O . LEU A 1 87 ? -10.552 -0.981 19.315 1.00 89.81 87 LEU A O 1
ATOM 663 N N . SER A 1 88 ? -9.280 0.714 20.045 1.00 90.19 88 SER A N 1
ATOM 664 C CA . SER A 1 88 ? -10.156 1.723 19.460 1.00 90.19 88 SER A CA 1
ATOM 665 C C . SER A 1 88 ? -10.092 1.646 17.933 1.00 90.19 88 SER A C 1
ATOM 667 O O . SER A 1 88 ? -9.060 1.307 17.348 1.00 90.19 88 SER A O 1
ATOM 669 N N . ARG A 1 89 ? -11.187 2.023 17.265 1.00 88.50 89 ARG A N 1
ATOM 670 C CA . ARG A 1 89 ? -11.247 2.072 15.796 1.00 88.50 89 ARG A CA 1
ATOM 671 C C . ARG A 1 89 ? -10.122 2.920 15.196 1.00 88.50 89 ARG A C 1
ATOM 673 O O . ARG A 1 89 ? -9.561 2.561 14.169 1.00 88.50 89 ARG A O 1
ATOM 680 N N . GLU A 1 90 ? -9.776 4.025 15.848 1.00 89.75 90 GLU A N 1
ATOM 681 C CA . GLU A 1 90 ? -8.691 4.912 15.419 1.00 89.75 90 GLU A CA 1
ATOM 682 C C . GLU A 1 90 ? -7.322 4.231 15.523 1.00 89.75 90 GLU A C 1
ATOM 684 O O . GLU A 1 90 ? -6.518 4.332 14.598 1.00 89.75 90 GLU A O 1
ATOM 689 N N . ALA A 1 91 ? -7.069 3.492 16.608 1.00 91.94 91 ALA A N 1
ATOM 690 C CA . ALA A 1 91 ? -5.829 2.744 16.782 1.00 91.94 91 ALA A CA 1
ATOM 691 C C . ALA A 1 91 ? -5.716 1.593 15.769 1.00 91.94 91 ALA A C 1
ATOM 693 O O . ALA A 1 91 ? -4.659 1.419 15.163 1.00 91.94 91 ALA A O 1
ATOM 694 N N . ALA A 1 92 ? -6.810 0.863 15.526 1.00 93.62 92 ALA A N 1
ATOM 695 C CA . ALA A 1 92 ? -6.860 -0.190 14.514 1.00 93.62 92 ALA A CA 1
ATOM 696 C C . ALA A 1 92 ? -6.607 0.369 13.100 1.00 93.62 92 ALA A C 1
ATOM 698 O O . ALA A 1 92 ? -5.784 -0.168 12.362 1.00 93.62 92 ALA A O 1
ATOM 699 N N . LEU A 1 93 ? -7.236 1.496 12.743 1.00 93.44 93 LEU A N 1
ATOM 700 C CA . LEU A 1 93 ? -6.991 2.180 11.468 1.00 93.44 93 LEU A CA 1
ATOM 701 C C . LEU A 1 93 ? -5.555 2.701 11.350 1.00 93.44 93 LEU A C 1
ATOM 703 O O . LEU A 1 93 ? -4.975 2.619 10.270 1.00 93.44 93 LEU A O 1
ATOM 707 N N . SER A 1 94 ? -4.960 3.215 12.430 1.00 93.69 94 SER A N 1
ATOM 708 C CA . SER A 1 94 ? -3.559 3.652 12.414 1.00 93.69 94 SER A CA 1
ATOM 709 C C . SER A 1 94 ? -2.607 2.482 12.171 1.00 93.69 94 SER A C 1
ATOM 711 O O . SER A 1 94 ? -1.727 2.596 11.321 1.00 93.69 94 SER A O 1
ATOM 713 N N . ALA A 1 95 ? -2.807 1.357 12.862 1.00 95.25 95 ALA A N 1
ATOM 714 C CA . ALA A 1 95 ? -1.996 0.157 12.678 1.00 95.25 95 ALA A CA 1
ATOM 715 C C . ALA A 1 95 ? -2.153 -0.422 11.261 1.00 95.25 95 ALA A C 1
ATOM 717 O O . ALA A 1 95 ? -1.166 -0.772 10.615 1.00 95.25 95 ALA A O 1
ATOM 718 N N . ALA A 1 96 ? -3.382 -0.456 10.738 1.00 96.19 96 ALA A N 1
ATOM 719 C CA . ALA A 1 96 ? -3.645 -0.842 9.356 1.00 96.19 96 ALA A CA 1
ATOM 720 C C . ALA A 1 96 ? -2.973 0.108 8.355 1.00 96.19 96 ALA A C 1
ATOM 722 O O . ALA A 1 96 ? -2.405 -0.342 7.366 1.00 96.19 96 ALA A O 1
ATOM 723 N N . LYS A 1 97 ? -2.990 1.419 8.609 1.00 96.12 97 LYS A N 1
ATOM 724 C CA . LYS A 1 97 ? -2.309 2.409 7.767 1.00 96.12 97 LYS A CA 1
ATOM 725 C C . LYS A 1 97 ? -0.795 2.165 7.730 1.00 96.12 97 LYS A C 1
ATOM 727 O O . LYS A 1 97 ? -0.206 2.228 6.659 1.00 96.12 97 LYS A O 1
ATOM 732 N N . ASP A 1 98 ? -0.163 1.865 8.861 1.00 96.62 98 ASP A N 1
ATOM 733 C CA . ASP A 1 98 ? 1.276 1.562 8.869 1.00 96.62 98 ASP A CA 1
ATOM 734 C C . ASP A 1 98 ? 1.573 0.290 8.054 1.00 96.62 98 ASP A C 1
ATOM 736 O O . ASP A 1 98 ? 2.450 0.297 7.190 1.00 96.62 98 ASP A O 1
ATOM 740 N N . ARG A 1 99 ? 0.757 -0.758 8.231 1.00 97.38 99 ARG A N 1
ATOM 741 C CA . ARG A 1 99 ? 0.867 -2.006 7.465 1.00 97.38 99 ARG A CA 1
ATOM 742 C C . ARG A 1 99 ? 0.646 -1.818 5.958 1.00 97.38 99 ARG A C 1
ATOM 744 O O . ARG A 1 99 ? 1.420 -2.338 5.162 1.00 97.38 99 ARG A O 1
ATOM 751 N N . VAL A 1 100 ? -0.388 -1.082 5.540 1.00 96.94 100 VAL A N 1
ATOM 752 C CA . VAL A 1 100 ? -0.683 -0.893 4.106 1.00 96.94 100 VAL A CA 1
ATOM 753 C C . VAL A 1 100 ? 0.405 -0.077 3.412 1.00 96.94 100 VAL A C 1
ATOM 755 O O . VAL A 1 100 ? 0.677 -0.304 2.238 1.00 96.94 100 VAL A O 1
ATOM 758 N N . ILE A 1 101 ? 1.049 0.856 4.124 1.00 95.94 101 ILE A N 1
ATOM 759 C CA . ILE A 1 101 ? 2.177 1.622 3.587 1.00 95.94 101 ILE A CA 1
ATOM 760 C C . ILE A 1 101 ? 3.366 0.694 3.331 1.00 95.94 101 ILE A C 1
ATOM 762 O O . ILE A 1 101 ? 3.978 0.797 2.270 1.00 95.94 101 ILE A O 1
ATOM 766 N N . GLU A 1 102 ? 3.670 -0.223 4.251 1.00 96.38 102 GLU A N 1
ATOM 767 C CA . GLU A 1 102 ? 4.726 -1.226 4.065 1.00 96.38 102 GLU A CA 1
ATOM 768 C C . GLU A 1 102 ? 4.437 -2.124 2.851 1.00 96.38 102 GLU A C 1
ATOM 770 O O . GLU A 1 102 ? 5.286 -2.280 1.970 1.00 96.38 102 GLU A O 1
ATOM 775 N N . GLU A 1 103 ? 3.209 -2.640 2.739 1.00 96.31 103 GLU A N 1
ATOM 776 C CA . GLU A 1 103 ? 2.792 -3.464 1.597 1.00 96.31 103 GLU A CA 1
ATOM 777 C C . GLU A 1 103 ? 2.836 -2.675 0.270 1.00 96.31 103 GLU A C 1
ATOM 779 O O . GLU A 1 103 ? 3.310 -3.188 -0.747 1.00 96.31 103 GLU A O 1
ATOM 784 N N . ALA A 1 104 ? 2.431 -1.400 0.271 1.00 95.44 104 ALA A N 1
ATOM 785 C CA . ALA A 1 104 ? 2.509 -0.529 -0.901 1.00 95.44 104 ALA A CA 1
ATOM 786 C C . ALA A 1 104 ? 3.961 -0.225 -1.301 1.00 95.44 104 ALA A C 1
ATOM 788 O O . ALA A 1 104 ? 4.287 -0.216 -2.488 1.00 95.44 104 ALA A O 1
ATOM 789 N N . GLN A 1 105 ? 4.862 -0.020 -0.338 1.00 95.19 105 GLN A N 1
ATOM 790 C CA . GLN A 1 105 ? 6.291 0.154 -0.611 1.00 95.19 105 GLN A CA 1
ATOM 791 C C . GLN A 1 105 ? 6.910 -1.106 -1.221 1.00 95.19 105 GLN A C 1
ATOM 793 O O . GLN A 1 105 ? 7.654 -1.002 -2.200 1.00 95.19 105 GLN A O 1
ATOM 798 N N . ALA A 1 106 ? 6.569 -2.287 -0.700 1.00 95.25 106 ALA A N 1
ATOM 799 C CA . ALA A 1 106 ? 7.023 -3.557 -1.256 1.00 95.25 106 ALA A CA 1
ATOM 800 C C . ALA A 1 106 ? 6.514 -3.757 -2.694 1.00 95.25 106 ALA A C 1
ATOM 802 O O . ALA A 1 106 ? 7.293 -4.101 -3.586 1.00 95.25 106 ALA A O 1
ATOM 803 N N . LEU A 1 107 ? 5.233 -3.468 -2.950 1.00 94.81 107 LEU A N 1
ATOM 804 C CA . LEU A 1 107 ? 4.649 -3.549 -4.289 1.00 94.81 107 LEU A CA 1
ATOM 805 C C . LEU A 1 107 ? 5.309 -2.567 -5.263 1.00 94.81 107 LEU A C 1
ATOM 807 O O . LEU A 1 107 ? 5.631 -2.940 -6.391 1.00 94.81 107 LEU A O 1
ATOM 811 N N . ARG A 1 108 ? 5.552 -1.326 -4.830 1.00 94.25 108 ARG A N 1
ATOM 812 C CA . ARG A 1 108 ? 6.260 -0.311 -5.619 1.00 94.25 108 ARG A CA 1
ATOM 813 C C . ARG A 1 108 ? 7.652 -0.793 -6.011 1.00 94.25 108 ARG A C 1
ATOM 815 O O . ARG A 1 108 ? 8.009 -0.706 -7.183 1.00 94.25 108 ARG A O 1
ATOM 822 N N . ALA A 1 109 ? 8.420 -1.312 -5.053 1.00 93.88 109 ALA A N 1
ATOM 823 C CA . ALA A 1 109 ? 9.762 -1.829 -5.303 1.00 93.88 109 ALA A CA 1
ATOM 824 C C . ALA A 1 109 ? 9.743 -3.013 -6.284 1.00 93.88 109 ALA A C 1
ATOM 826 O O . ALA A 1 109 ? 10.557 -3.060 -7.205 1.00 93.88 109 ALA A O 1
ATOM 827 N N . ALA A 1 110 ? 8.779 -3.929 -6.143 1.00 94.62 110 ALA A N 1
ATOM 828 C CA . ALA A 1 110 ? 8.611 -5.052 -7.061 1.00 94.62 110 ALA A CA 1
ATOM 829 C C . ALA A 1 110 ? 8.255 -4.597 -8.489 1.00 94.62 110 ALA A C 1
ATOM 831 O O . ALA A 1 110 ? 8.840 -5.098 -9.449 1.00 94.62 110 ALA A O 1
ATOM 832 N N . ARG A 1 111 ? 7.341 -3.624 -8.644 1.00 93.94 111 ARG A N 1
ATOM 833 C CA . ARG A 1 111 ? 6.990 -3.052 -9.958 1.00 93.94 111 ARG A CA 1
ATOM 834 C C . ARG A 1 111 ? 8.172 -2.325 -10.595 1.00 93.94 111 ARG A C 1
ATOM 836 O O . ARG A 1 111 ? 8.412 -2.503 -11.783 1.00 93.94 111 ARG A O 1
ATOM 843 N N . LEU A 1 112 ? 8.936 -1.568 -9.806 1.00 93.62 112 LEU A N 1
ATOM 844 C CA . LEU A 1 112 ? 10.129 -0.876 -10.290 1.00 93.62 112 LEU A CA 1
ATOM 845 C C . LEU A 1 112 ? 11.163 -1.875 -10.824 1.00 93.62 112 LEU A C 1
ATOM 847 O O . LEU A 1 112 ? 11.592 -1.751 -11.967 1.00 93.62 112 LEU A O 1
ATOM 851 N N . ALA A 1 113 ? 11.484 -2.909 -10.044 1.00 94.75 113 ALA A N 1
ATOM 852 C CA . ALA A 1 113 ? 12.411 -3.956 -10.466 1.00 94.75 113 ALA A CA 1
ATOM 853 C C . ALA A 1 113 ? 11.935 -4.687 -11.737 1.00 94.75 113 ALA A C 1
ATOM 855 O O . ALA A 1 113 ? 12.735 -4.980 -12.625 1.00 94.75 113 ALA A O 1
ATOM 856 N N . ALA A 1 114 ? 10.631 -4.961 -11.854 1.00 94.00 114 ALA A N 1
ATOM 857 C CA . ALA A 1 114 ? 10.061 -5.580 -13.049 1.00 94.00 114 ALA A CA 1
ATOM 858 C C . ALA A 1 114 ? 10.166 -4.669 -14.286 1.00 94.00 114 ALA A C 1
ATOM 860 O O . ALA A 1 114 ? 10.537 -5.142 -15.362 1.00 94.00 114 ALA A O 1
ATOM 861 N N . ALA A 1 115 ? 9.890 -3.370 -14.137 1.00 92.19 115 ALA A N 1
ATOM 862 C CA . ALA A 1 115 ? 10.004 -2.394 -15.217 1.00 92.19 115 ALA A CA 1
ATOM 863 C C . ALA A 1 115 ? 11.463 -2.206 -15.670 1.00 92.19 115 ALA A C 1
ATOM 865 O O . ALA A 1 115 ? 11.743 -2.186 -16.869 1.00 92.19 115 ALA A O 1
ATOM 866 N N . GLU A 1 116 ? 12.413 -2.145 -14.733 1.00 93.50 116 GLU A N 1
ATOM 867 C CA . GLU A 1 116 ? 13.850 -2.083 -15.034 1.00 93.50 116 GLU A CA 1
ATOM 868 C C . GLU A 1 116 ? 14.332 -3.334 -15.785 1.00 93.50 116 GLU A C 1
ATOM 870 O O . GLU A 1 116 ? 15.053 -3.222 -16.780 1.00 93.50 116 GLU A O 1
ATOM 875 N N . ALA A 1 117 ? 13.882 -4.524 -15.372 1.00 94.69 117 ALA A N 1
ATOM 876 C CA . ALA A 1 117 ? 14.182 -5.770 -16.073 1.00 94.69 117 ALA A CA 1
ATOM 877 C C . ALA A 1 117 ? 13.580 -5.798 -17.491 1.00 94.69 117 ALA A C 1
ATOM 879 O O . ALA A 1 117 ? 14.247 -6.229 -18.434 1.00 94.69 117 ALA A O 1
ATOM 880 N N . ALA A 1 118 ? 12.350 -5.303 -17.663 1.00 91.38 118 ALA A N 1
ATOM 881 C CA . ALA A 1 118 ? 11.708 -5.198 -18.971 1.00 91.38 118 ALA A CA 1
ATOM 882 C C . ALA A 1 118 ? 12.447 -4.222 -19.899 1.00 91.38 118 ALA A C 1
ATOM 884 O O . ALA A 1 118 ? 12.616 -4.518 -21.081 1.00 91.38 118 ALA A O 1
ATOM 885 N N . LEU A 1 119 ? 12.936 -3.092 -19.373 1.00 91.38 119 LEU A N 1
ATOM 886 C CA . LEU A 1 119 ? 13.736 -2.139 -20.144 1.00 91.38 119 LEU A CA 1
ATOM 887 C C . LEU A 1 119 ? 15.067 -2.747 -20.597 1.00 91.38 119 LEU A C 1
ATOM 889 O O . LEU A 1 119 ? 15.478 -2.521 -21.731 1.00 91.38 119 LEU A O 1
ATOM 893 N N . ALA A 1 120 ? 15.731 -3.520 -19.735 1.00 90.19 120 ALA A N 1
ATOM 894 C CA . ALA A 1 120 ? 16.987 -4.190 -20.070 1.00 90.19 120 ALA A CA 1
ATOM 895 C C . ALA A 1 120 ? 16.819 -5.285 -21.143 1.00 90.19 120 ALA A C 1
ATOM 897 O O . ALA A 1 120 ? 17.769 -5.580 -21.867 1.00 90.19 120 ALA A O 1
ATOM 898 N N . ALA A 1 121 ? 15.629 -5.884 -21.243 1.00 89.00 121 ALA A N 1
ATOM 899 C CA . ALA A 1 121 ? 15.303 -6.914 -22.227 1.00 89.00 121 ALA A CA 1
ATOM 900 C C . ALA A 1 121 ? 14.792 -6.364 -23.576 1.00 89.00 121 ALA A C 1
ATOM 902 O O . ALA A 1 121 ? 14.688 -7.134 -24.533 1.00 89.00 121 ALA A O 1
ATOM 903 N N . ALA A 1 122 ? 14.455 -5.071 -23.652 1.00 81.06 122 ALA A N 1
ATOM 904 C CA . ALA A 1 122 ? 13.905 -4.406 -24.836 1.00 81.06 122 ALA A CA 1
ATOM 905 C C . ALA A 1 122 ? 14.994 -3.753 -25.693 1.00 81.06 122 ALA A C 1
ATOM 907 O O . ALA A 1 122 ? 14.881 -3.785 -26.940 1.00 81.06 122 ALA A O 1
#

Secondary structure (DSSP, 8-state):
--------TT-----HHHHHHHHHHHHHHHHT---EEEEE-SSSSEEEEEETTEEEEEE--TTSPTTEEEEEETTSPPEEEEPPTTS-HHHHHHHHHHHHHHHHHHHHHHHHHHHHHHHHH-

Foldseek 3Di:
DDDDDDDDPDDDDDPVVRVVLVVLVVLLVQLVDQDWAWDADPPGFKIWIDGRPKTKMKGDDPPDQQQWIWIDIHPDDIDIDGDDSPDDPNRSNVVVVVVNNVVNNVVSVVSNVVSVVVSVVD

Radius of gyration: 21.35 Å; chains: 1; bounding box: 44×26×72 Å

pLDDT: mean 85.59, std 14.14, range [37.59, 97.38]

Sequence (122 aa):
MSNLMNKVDGVREVSPEVGAKLKIVGEIADLARDNLIVHVGKPVGSITGWVGTLFWQVWSDRSDAAGVVHARIDEGEAMVWQFDAGLSREAALSAAKDRVIEEAQALRAARLAAAEAALAAA